Protein AF-A0AAN6JPH5-F1 (afdb_monomer)

pLDDT: mean 79.76, std 16.23, range [41.06, 97.44]

Foldseek 3Di:
DFFDKFKFFWADADPDPQKTKTWGWDWDQDPVVRDTDTDIDIAIEGHNVSLDDGGWIFMWTADPDPDPGYGIYTDGTPGDDPVSVVVVVVVVVVPDVVVVVVVVVVVVVVVVVVVVVVVVVVVVVVVVVVVVVVVVVVVVVVVVVVVVVVVVVVVVVVVPPDDDDDDDD

Organism: NCBI:txid155126

Nearest PDB structures (foldseek):
  8d8j-assembly1_Q  TM=7.460E-01  e=2.731E-09  Saccharomyces cerevisiae
  8d8k-assembly1_Q  TM=7.372E-01  e=3.836E-09  Saccharomyces cerevisiae
  5mrc-assembly1_QQ  TM=7.124E-01  e=8.011E-09  Saccharomyces cerevisiae
  8om4-assembly1_Q  TM=7.415E-01  e=1.494E-08  Saccharomyces cerevisiae
  6ywy-assembly1_QQ  TM=6.198E-01  e=1.910E-07  Neurospora crassa

Radius of gyration: 39.85 Å; Cα contacts (8 Å, |Δi|>4): 188; chains: 1; bounding box: 62×91×103 Å

Structure (mmCIF, N/CA/C/O backbone):
data_AF-A0AAN6JPH5-F1
#
_entry.id   AF-A0AAN6JPH5-F1
#
loop_
_atom_site.group_PDB
_atom_site.id
_atom_site.type_symbol
_atom_site.label_atom_id
_atom_site.label_alt_id
_atom_site.label_comp_id
_atom_site.label_asym_id
_atom_site.label_entity_id
_atom_site.label_seq_id
_atom_site.pdbx_PDB_ins_code
_atom_site.Cartn_x
_atom_site.Cartn_y
_atom_site.Cartn_z
_atom_site.occupancy
_atom_site.B_iso_or_equiv
_atom_site.auth_seq_id
_atom_site.auth_comp_id
_atom_site.auth_asym_id
_atom_site.auth_atom_id
_atom_site.pdbx_PDB_model_num
ATOM 1 N N . MET A 1 1 ? 13.117 15.104 9.589 1.00 83.75 1 MET A N 1
ATOM 2 C CA . MET A 1 1 ? 12.492 15.201 8.249 1.00 83.75 1 MET A CA 1
ATOM 3 C C . MET A 1 1 ? 11.531 14.034 8.075 1.00 83.75 1 MET A C 1
ATOM 5 O O . MET A 1 1 ? 11.866 12.958 8.562 1.00 83.75 1 MET A O 1
ATOM 9 N N . PRO A 1 2 ? 10.357 14.223 7.450 1.00 88.62 2 PRO A N 1
ATOM 10 C CA . PRO A 1 2 ? 9.415 13.132 7.222 1.00 88.62 2 PRO A CA 1
ATOM 11 C C . PRO A 1 2 ? 9.968 12.115 6.205 1.00 88.62 2 PRO A C 1
ATOM 13 O O . PRO A 1 2 ? 10.710 12.500 5.297 1.00 88.62 2 PRO A O 1
ATOM 16 N N . PRO A 1 3 ? 9.633 10.821 6.345 1.00 90.19 3 PRO A N 1
ATOM 17 C CA . PRO A 1 3 ? 10.050 9.783 5.405 1.00 90.19 3 PRO A CA 1
ATOM 18 C C . PRO A 1 3 ? 9.360 9.942 4.042 1.00 90.19 3 PRO A C 1
ATOM 20 O O . PRO A 1 3 ? 8.226 10.408 3.947 1.00 90.19 3 PRO A O 1
ATOM 23 N N . MET A 1 4 ? 10.047 9.517 2.980 1.00 94.31 4 MET A N 1
ATOM 24 C CA . MET A 1 4 ? 9.559 9.612 1.602 1.00 94.31 4 MET A CA 1
ATOM 25 C C . MET A 1 4 ? 8.301 8.759 1.387 1.00 94.31 4 MET A C 1
ATOM 27 O O . MET A 1 4 ? 8.295 7.569 1.714 1.00 94.31 4 MET A O 1
ATOM 31 N N . THR A 1 5 ? 7.271 9.344 0.777 1.00 95.88 5 THR A N 1
ATOM 32 C CA . THR A 1 5 ? 6.042 8.652 0.371 1.00 95.88 5 THR A CA 1
ATOM 33 C C . THR A 1 5 ? 5.940 8.554 -1.151 1.00 95.88 5 THR A C 1
ATOM 35 O O . THR A 1 5 ? 6.430 9.405 -1.892 1.00 95.88 5 THR A O 1
ATOM 38 N N . LEU A 1 6 ? 5.335 7.470 -1.627 1.00 95.62 6 LEU A N 1
ATOM 39 C CA . LEU A 1 6 ? 5.087 7.180 -3.034 1.00 95.62 6 LEU A CA 1
ATOM 40 C C . LEU A 1 6 ? 3.610 6.862 -3.219 1.00 95.62 6 LEU A C 1
ATOM 42 O O . LEU A 1 6 ? 3.043 6.110 -2.433 1.00 95.62 6 LEU A O 1
ATOM 46 N N . GLN A 1 7 ? 3.010 7.389 -4.279 1.00 95.56 7 GLN A N 1
ATOM 47 C CA . GLN A 1 7 ? 1.633 7.087 -4.656 1.00 95.56 7 GLN A CA 1
ATOM 48 C C . GLN A 1 7 ? 1.620 6.330 -5.981 1.00 95.56 7 GLN A C 1
ATOM 50 O O . GLN A 1 7 ? 2.381 6.655 -6.898 1.00 95.56 7 GLN A O 1
ATOM 55 N N . GLY A 1 8 ? 0.778 5.308 -6.089 1.00 95.25 8 GLY A N 1
ATOM 56 C CA . GLY A 1 8 ? 0.703 4.512 -7.305 1.00 95.25 8 GLY A CA 1
ATOM 57 C C . GLY A 1 8 ? -0.387 3.454 -7.285 1.00 95.25 8 GLY A C 1
ATOM 58 O O . GLY A 1 8 ? -1.054 3.233 -6.276 1.00 95.25 8 GLY A O 1
ATOM 59 N N . ALA A 1 9 ? -0.536 2.790 -8.427 1.00 95.00 9 ALA A N 1
ATOM 60 C CA . ALA A 1 9 ? -1.530 1.746 -8.636 1.00 95.00 9 ALA A CA 1
ATOM 61 C C . ALA A 1 9 ? -0.907 0.355 -8.487 1.00 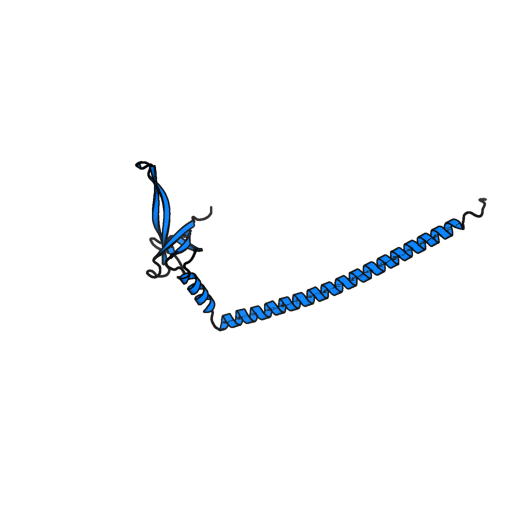95.00 9 ALA A C 1
ATOM 63 O O . ALA A 1 9 ? 0.234 0.104 -8.903 1.00 95.00 9 ALA A O 1
ATOM 64 N N . ILE A 1 10 ? -1.667 -0.580 -7.929 1.00 95.12 10 ILE A N 1
ATOM 65 C CA . ILE A 1 10 ? -1.248 -1.970 -7.783 1.00 95.12 10 ILE A CA 1
ATOM 66 C C . ILE A 1 10 ? -1.451 -2.729 -9.092 1.00 95.12 10 ILE A C 1
ATOM 68 O O . ILE A 1 10 ? -2.568 -2.883 -9.579 1.00 95.12 10 ILE A O 1
ATOM 72 N N . ILE A 1 11 ? -0.360 -3.289 -9.622 1.00 95.00 11 ILE A N 1
ATOM 73 C CA . ILE A 1 11 ? -0.380 -4.098 -10.851 1.00 95.00 11 ILE A CA 1
ATOM 74 C C . ILE A 1 11 ? -0.552 -5.586 -10.536 1.00 95.00 11 ILE A C 1
ATOM 76 O O . ILE A 1 11 ? -1.164 -6.329 -11.299 1.00 95.00 11 ILE A O 1
ATOM 80 N N . ARG A 1 12 ? 0.062 -6.071 -9.451 1.00 93.56 12 ARG A N 1
ATOM 81 C CA . ARG A 1 12 ? 0.166 -7.514 -9.184 1.00 93.56 12 ARG A CA 1
ATOM 82 C C . ARG A 1 12 ? 0.023 -7.781 -7.692 1.00 93.56 12 ARG A C 1
ATOM 84 O O . ARG A 1 12 ? 0.914 -7.426 -6.921 1.00 93.56 12 ARG A O 1
ATOM 91 N N . ALA A 1 13 ? -1.058 -8.461 -7.329 1.00 91.06 13 ALA A N 1
ATOM 92 C CA . ALA A 1 13 ? -1.327 -8.991 -5.996 1.00 91.06 13 ALA A CA 1
ATOM 93 C C . ALA A 1 13 ? -1.431 -10.531 -6.047 1.00 91.06 13 ALA A C 1
ATOM 95 O O . ALA A 1 13 ? -1.649 -11.105 -7.116 1.00 91.06 13 ALA A O 1
ATOM 96 N N . GLY A 1 14 ? -1.222 -11.205 -4.912 1.00 88.31 14 GLY A N 1
ATOM 97 C CA . GLY A 1 14 ? -1.486 -12.646 -4.751 1.00 88.31 14 GLY A CA 1
ATOM 98 C C . GLY A 1 14 ? -0.411 -13.616 -5.256 1.00 88.31 14 GLY A C 1
ATOM 99 O O . GLY A 1 14 ? -0.620 -14.820 -5.223 1.00 88.31 14 GLY A O 1
ATOM 100 N N . LYS A 1 15 ? 0.744 -13.127 -5.725 1.00 90.25 15 LYS A N 1
ATOM 101 C CA . LYS A 1 15 ? 1.829 -13.993 -6.240 1.00 90.25 15 LYS A CA 1
ATOM 102 C C . LYS A 1 15 ? 3.020 -14.129 -5.301 1.00 90.25 15 LYS A C 1
ATOM 104 O O . LYS A 1 15 ? 3.870 -14.983 -5.507 1.00 90.25 15 LYS A O 1
ATOM 109 N N . MET A 1 16 ? 3.095 -13.268 -4.296 1.00 91.75 16 MET A N 1
ATOM 110 C CA . MET A 1 16 ? 4.056 -13.341 -3.204 1.00 91.75 16 MET A CA 1
ATOM 111 C C . MET A 1 16 ? 3.295 -13.101 -1.907 1.00 91.75 16 MET A C 1
ATOM 113 O O . MET A 1 16 ? 2.393 -12.264 -1.871 1.00 91.75 16 MET A O 1
ATOM 117 N N . ASN A 1 17 ? 3.686 -13.793 -0.843 1.00 91.88 17 ASN A N 1
ATOM 118 C CA . ASN A 1 17 ? 3.090 -13.588 0.471 1.00 91.88 17 ASN A CA 1
ATOM 119 C C . ASN A 1 17 ? 3.509 -12.229 1.042 1.00 91.88 17 ASN A C 1
ATOM 121 O O . ASN A 1 17 ? 4.681 -11.847 0.954 1.00 91.88 17 ASN A O 1
ATOM 125 N N . LYS A 1 18 ? 2.550 -11.516 1.645 1.00 92.81 18 LYS A N 1
ATOM 126 C CA . LYS A 1 18 ? 2.749 -10.228 2.326 1.00 92.81 18 LYS A CA 1
ATOM 127 C C . LYS A 1 18 ? 3.383 -9.159 1.441 1.00 92.81 18 LYS A C 1
ATOM 129 O O . LYS A 1 18 ? 4.219 -8.362 1.885 1.00 92.81 18 LYS A O 1
ATOM 134 N N . THR A 1 19 ? 3.153 -9.235 0.130 1.00 95.44 19 THR A N 1
ATOM 135 C CA . THR A 1 19 ? 3.846 -8.388 -0.843 1.00 95.44 19 THR A CA 1
ATOM 136 C C . THR A 1 19 ? 3.037 -8.149 -2.091 1.00 95.44 19 THR A C 1
ATOM 138 O O . THR A 1 19 ? 2.521 -9.073 -2.717 1.00 95.44 19 THR A O 1
ATOM 141 N N . VAL A 1 20 ? 3.054 -6.893 -2.514 1.00 95.31 20 VAL A N 1
ATOM 142 C CA . VAL A 1 20 ? 2.324 -6.418 -3.679 1.00 95.31 20 VAL A CA 1
ATOM 143 C C . VAL A 1 20 ? 3.259 -5.613 -4.579 1.00 95.31 20 VAL A C 1
ATOM 145 O O . VAL A 1 20 ? 4.200 -4.975 -4.107 1.00 95.31 20 VAL A O 1
ATOM 148 N N . THR A 1 21 ? 3.049 -5.682 -5.896 1.00 96.38 21 THR A N 1
ATOM 149 C CA . THR A 1 21 ? 3.795 -4.856 -6.859 1.00 96.38 21 THR A CA 1
ATOM 150 C C . THR A 1 21 ? 2.979 -3.625 -7.232 1.00 96.38 21 THR A C 1
ATOM 152 O O . THR A 1 21 ? 1.923 -3.757 -7.854 1.00 96.38 21 THR A O 1
ATOM 155 N N . MET A 1 22 ? 3.501 -2.446 -6.906 1.00 95.94 22 MET A N 1
ATOM 156 C CA . MET A 1 22 ? 2.941 -1.147 -7.283 1.00 95.94 22 MET A CA 1
ATOM 157 C C . MET A 1 22 ? 3.733 -0.543 -8.440 1.00 95.94 22 MET A C 1
ATOM 159 O O . MET A 1 22 ? 4.956 -0.668 -8.469 1.00 95.94 22 MET A O 1
ATOM 163 N N . ALA A 1 23 ? 3.062 0.137 -9.368 1.00 97.06 23 ALA A N 1
ATOM 164 C CA . ALA A 1 23 ? 3.715 1.061 -10.288 1.00 97.06 23 ALA A CA 1
ATOM 165 C C . ALA A 1 23 ? 3.488 2.505 -9.870 1.00 97.06 23 ALA A C 1
ATOM 167 O O . ALA A 1 23 ? 2.358 2.940 -9.665 1.00 97.06 23 ALA A O 1
ATOM 168 N N . VAL A 1 24 ? 4.586 3.249 -9.836 1.00 96.88 24 VAL A N 1
ATOM 169 C CA . VAL A 1 24 ? 4.586 4.697 -9.652 1.00 96.88 24 VAL A CA 1
ATOM 170 C C . VAL A 1 24 ? 4.843 5.337 -11.003 1.00 96.88 24 VAL A C 1
ATOM 172 O O . VAL A 1 24 ? 5.829 5.013 -11.670 1.00 96.88 24 VAL A O 1
ATOM 175 N N . ALA A 1 25 ? 3.946 6.230 -11.405 1.00 95.75 25 ALA A N 1
ATOM 176 C CA . ALA A 1 25 ? 4.118 7.070 -12.577 1.00 95.75 25 ALA A CA 1
ATOM 177 C C . ALA A 1 25 ? 4.971 8.290 -12.208 1.00 95.75 25 ALA A C 1
ATOM 179 O O . ALA A 1 25 ? 4.682 8.993 -11.244 1.00 95.75 25 ALA A O 1
ATOM 180 N N . LYS A 1 26 ? 6.024 8.552 -12.981 1.00 95.50 26 LYS A N 1
ATOM 181 C CA . LYS A 1 26 ? 6.847 9.756 -12.866 1.00 95.50 26 LYS A CA 1
ATOM 182 C C . LYS A 1 26 ? 6.946 10.424 -14.227 1.00 95.50 26 LYS A C 1
ATOM 184 O O . LYS A 1 26 ? 7.369 9.796 -15.197 1.00 95.50 26 LYS A O 1
ATOM 189 N N . ASN A 1 27 ? 6.616 11.706 -14.286 1.00 96.00 27 ASN A N 1
ATOM 190 C CA . ASN A 1 27 ? 6.816 12.501 -15.489 1.00 96.00 27 ASN A CA 1
ATOM 191 C C . ASN A 1 27 ? 8.296 12.871 -15.602 1.00 96.00 27 ASN A C 1
ATOM 193 O O . ASN A 1 27 ? 8.888 13.419 -14.672 1.00 96.00 27 ASN A O 1
ATOM 197 N N . VAL A 1 28 ? 8.907 12.512 -16.727 1.00 96.62 28 VAL A N 1
ATOM 198 C CA . VAL A 1 28 ? 10.311 12.786 -17.025 1.00 96.62 28 VAL A CA 1
ATOM 199 C C . VAL A 1 28 ? 10.380 13.567 -18.326 1.00 96.62 28 VAL A C 1
ATOM 201 O O . VAL A 1 28 ? 9.848 13.139 -19.349 1.00 96.62 28 VAL A O 1
ATOM 204 N N . TYR A 1 29 ? 11.056 14.709 -18.279 1.00 96.88 29 TYR A N 1
ATOM 205 C CA . TYR A 1 29 ? 11.324 15.520 -19.456 1.00 96.88 29 TYR A CA 1
ATOM 206 C C . TYR A 1 29 ? 12.486 14.924 -20.254 1.00 96.88 29 TYR A C 1
ATOM 208 O O . TYR A 1 29 ? 13.551 14.645 -19.698 1.00 96.88 29 TYR A O 1
ATOM 216 N N . LEU A 1 30 ? 12.283 14.705 -21.554 1.00 97.44 30 LEU A N 1
ATOM 217 C CA . LEU A 1 30 ? 13.345 14.282 -22.464 1.00 97.44 30 LEU A CA 1
ATOM 218 C C . LEU A 1 30 ? 13.937 15.518 -23.155 1.00 97.44 30 LEU A C 1
ATOM 220 O O . LEU A 1 30 ? 13.268 16.086 -24.020 1.00 97.44 30 LEU A O 1
ATOM 224 N N . PRO A 1 31 ? 15.190 15.915 -22.852 1.00 95.69 31 PRO A N 1
ATOM 225 C CA . PRO A 1 31 ? 15.746 17.181 -23.333 1.00 95.69 31 PRO A CA 1
ATOM 226 C C . PRO A 1 31 ? 15.900 17.224 -24.855 1.00 95.69 31 PRO A C 1
ATOM 228 O O . PRO A 1 31 ? 15.624 18.248 -25.468 1.00 95.69 31 PRO A O 1
ATOM 231 N N . LYS A 1 32 ? 16.264 16.096 -25.480 1.00 96.75 32 LYS A N 1
ATOM 232 C CA . LYS A 1 32 ? 16.455 16.002 -26.936 1.00 96.75 32 LYS A CA 1
ATOM 233 C C . LYS A 1 32 ? 15.151 16.144 -27.728 1.00 96.75 32 LYS A C 1
ATOM 235 O O . LYS A 1 32 ? 15.162 16.672 -28.829 1.00 96.75 32 LYS A O 1
ATOM 240 N N . LEU A 1 33 ? 14.049 15.625 -27.188 1.00 95.94 33 LEU A N 1
ATOM 241 C CA . LEU A 1 33 ? 12.752 15.585 -27.873 1.00 95.94 33 LEU A CA 1
ATOM 242 C C . LEU A 1 33 ? 11.813 16.708 -27.425 1.00 95.94 33 LEU A C 1
ATOM 244 O O . LEU A 1 33 ? 10.743 16.841 -28.005 1.00 95.94 33 LEU A O 1
ATOM 248 N N . GLN A 1 34 ? 12.181 17.456 -26.378 1.00 95.25 34 GLN A N 1
ATOM 249 C CA . GLN A 1 34 ? 11.361 18.494 -25.744 1.00 95.25 34 GLN A CA 1
ATOM 250 C C . GLN A 1 34 ? 9.934 18.023 -25.406 1.00 95.25 34 GLN A C 1
ATOM 252 O O . GLN A 1 34 ? 8.971 18.781 -25.449 1.00 95.25 34 GLN A O 1
ATOM 257 N N . LYS A 1 35 ? 9.793 16.736 -25.066 1.00 97.31 35 LYS A N 1
ATOM 258 C CA . LYS A 1 35 ? 8.520 16.095 -24.717 1.00 97.31 35 LYS A CA 1
ATOM 259 C C . LYS A 1 35 ? 8.594 15.522 -23.309 1.00 97.31 35 LYS A C 1
ATOM 261 O O . LYS A 1 35 ? 9.586 14.890 -22.932 1.00 97.31 35 LYS A O 1
ATOM 266 N N . THR A 1 36 ? 7.523 15.711 -22.547 1.00 97.12 36 THR A N 1
ATOM 267 C CA . THR A 1 36 ? 7.341 15.079 -21.238 1.00 97.12 36 THR A CA 1
ATOM 268 C C . THR A 1 36 ? 6.725 13.703 -21.437 1.00 97.12 36 THR A C 1
ATOM 270 O O . THR A 1 36 ? 5.655 13.582 -22.025 1.00 97.12 36 THR A O 1
ATOM 273 N N . VAL A 1 37 ? 7.401 12.664 -20.950 1.00 96.88 37 VAL A N 1
ATOM 274 C CA . VAL A 1 37 ? 6.915 11.280 -21.008 1.00 96.88 37 VAL A CA 1
ATOM 275 C C . VAL A 1 37 ? 6.693 10.738 -19.603 1.00 96.88 37 VAL A C 1
ATOM 277 O O . VAL A 1 37 ? 7.471 11.011 -18.685 1.00 96.88 37 VAL A O 1
ATOM 280 N N . THR A 1 38 ? 5.652 9.934 -19.428 1.00 96.75 38 THR A N 1
ATOM 281 C CA . THR A 1 38 ? 5.390 9.248 -18.162 1.00 96.75 38 THR A CA 1
ATOM 282 C C . THR A 1 38 ? 6.168 7.936 -18.126 1.00 96.75 38 THR A C 1
ATOM 284 O O . THR A 1 38 ? 5.969 7.051 -18.955 1.00 96.75 38 THR A O 1
ATOM 287 N N . LYS A 1 39 ? 7.087 7.805 -17.167 1.00 96.12 39 LYS A N 1
ATOM 288 C CA . LYS A 1 39 ? 7.821 6.565 -16.894 1.00 96.12 39 LYS A CA 1
ATOM 289 C C . LYS A 1 39 ? 7.201 5.859 -15.699 1.00 96.12 39 LYS A C 1
ATOM 291 O O . LYS A 1 39 ? 6.892 6.495 -14.695 1.00 96.12 39 LYS A O 1
ATOM 296 N N . HIS A 1 40 ? 7.076 4.540 -15.790 1.00 96.44 40 HIS A N 1
ATOM 297 C CA . HIS A 1 40 ? 6.553 3.717 -14.706 1.00 96.44 40 HIS A CA 1
ATOM 298 C C . HIS A 1 40 ? 7.675 2.911 -14.055 1.00 96.44 40 HIS A C 1
ATOM 300 O O . HIS A 1 40 ? 8.329 2.106 -14.720 1.00 96.44 40 HIS A O 1
ATOM 306 N N . THR A 1 41 ? 7.861 3.082 -12.747 1.00 96.12 41 THR A N 1
ATOM 307 C CA . THR A 1 41 ? 8.798 2.276 -11.951 1.00 96.12 41 THR A CA 1
ATOM 308 C C . THR A 1 41 ? 8.017 1.356 -11.028 1.00 96.12 41 THR A C 1
ATOM 310 O O . THR A 1 41 ? 7.075 1.786 -10.360 1.00 96.12 41 THR A O 1
ATOM 313 N N . LYS A 1 42 ? 8.402 0.077 -10.996 1.00 96.50 42 LYS A N 1
ATOM 314 C CA . LYS A 1 42 ? 7.749 -0.940 -10.168 1.00 96.50 42 LYS A CA 1
ATOM 315 C C . LYS A 1 42 ? 8.438 -1.039 -8.811 1.00 96.50 42 LYS A C 1
ATOM 317 O O . LYS A 1 42 ? 9.653 -1.208 -8.753 1.00 96.50 42 LYS A O 1
ATOM 322 N N . TYR A 1 43 ? 7.651 -1.011 -7.746 1.00 96.44 43 TYR A N 1
ATOM 323 C CA . TYR A 1 43 ? 8.107 -1.162 -6.370 1.00 96.44 43 TYR A CA 1
ATOM 324 C C . TYR A 1 43 ? 7.425 -2.353 -5.711 1.00 96.44 43 TYR A C 1
ATOM 326 O O . TYR A 1 43 ? 6.257 -2.648 -5.974 1.00 96.44 43 TYR A O 1
ATOM 334 N N . LEU A 1 44 ? 8.171 -3.044 -4.852 1.00 96.25 44 LEU A N 1
ATOM 335 C CA . LEU A 1 44 ? 7.628 -4.090 -3.999 1.00 96.25 44 LEU A CA 1
ATOM 336 C C . LEU A 1 44 ? 7.243 -3.475 -2.656 1.00 96.25 44 LEU A C 1
ATOM 338 O O . LEU A 1 44 ? 8.112 -2.982 -1.934 1.00 96.25 44 LEU A O 1
ATOM 342 N N . ILE A 1 45 ? 5.953 -3.526 -2.348 1.00 96.25 45 ILE A N 1
ATOM 343 C CA . ILE A 1 45 ? 5.377 -3.025 -1.103 1.00 96.25 45 ILE A CA 1
ATOM 344 C C . ILE A 1 45 ? 5.161 -4.194 -0.158 1.00 96.25 45 ILE A C 1
ATOM 346 O O . ILE A 1 45 ? 4.680 -5.250 -0.578 1.00 96.25 45 ILE A O 1
ATOM 350 N N . HIS A 1 46 ? 5.493 -3.995 1.111 1.00 95.31 46 HIS A N 1
ATOM 351 C CA . HIS A 1 46 ? 5.099 -4.883 2.186 1.00 95.31 46 HIS A CA 1
ATOM 352 C C . HIS A 1 46 ? 3.692 -4.549 2.693 1.00 95.31 46 HIS A C 1
ATOM 354 O O . HIS A 1 46 ? 3.414 -3.413 3.077 1.00 95.31 46 HIS A O 1
ATOM 360 N N . ASP A 1 47 ? 2.827 -5.558 2.690 1.00 93.12 47 ASP A N 1
ATO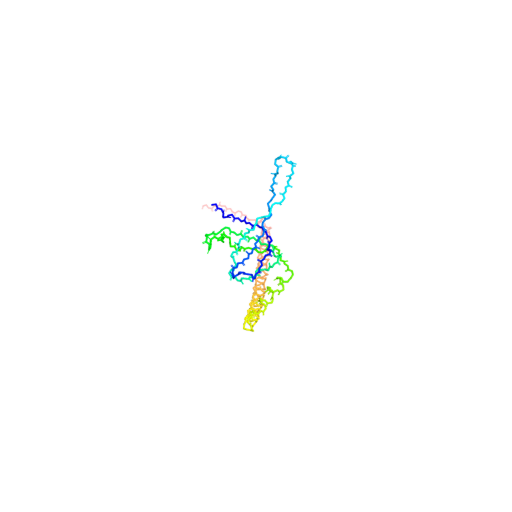M 361 C CA . ASP A 1 47 ? 1.483 -5.521 3.264 1.00 93.12 47 ASP A CA 1
ATOM 362 C C . ASP A 1 47 ? 1.343 -6.744 4.170 1.00 93.12 47 ASP A C 1
ATOM 364 O O . ASP A 1 47 ? 1.377 -7.877 3.695 1.00 93.12 47 ASP A O 1
ATOM 368 N N . GLU A 1 48 ? 1.228 -6.538 5.477 1.00 89.88 48 GLU A N 1
ATOM 369 C CA . GLU A 1 48 ? 1.147 -7.634 6.446 1.00 89.88 48 GLU A CA 1
ATOM 370 C C . GLU A 1 48 ? -0.162 -8.416 6.350 1.00 89.88 48 GLU A C 1
ATOM 372 O O . GLU A 1 48 ? -0.179 -9.627 6.587 1.00 89.88 48 GLU A O 1
ATOM 377 N N . LYS A 1 49 ? -1.251 -7.728 5.995 1.00 89.88 49 LYS A N 1
ATOM 378 C CA . LYS A 1 49 ? -2.615 -8.256 6.062 1.00 89.88 49 LYS A CA 1
ATOM 379 C C . LYS A 1 49 ? -3.123 -8.752 4.706 1.00 89.88 49 LYS A C 1
ATOM 381 O O . LYS A 1 49 ? -4.233 -9.273 4.646 1.00 89.88 49 LYS A O 1
ATOM 386 N N . ASN A 1 50 ? -2.329 -8.623 3.636 1.00 89.38 50 ASN A N 1
ATOM 387 C CA . ASN A 1 50 ? -2.694 -8.993 2.259 1.00 89.38 50 ASN A CA 1
ATOM 388 C C . ASN A 1 50 ? -4.075 -8.447 1.846 1.00 89.38 50 ASN A C 1
ATOM 390 O O . ASN A 1 50 ? -4.878 -9.148 1.227 1.00 89.38 50 ASN A O 1
ATOM 394 N N . GLN A 1 51 ? -4.376 -7.212 2.240 1.00 86.38 51 GLN A N 1
ATOM 395 C CA . GLN A 1 51 ? -5.683 -6.589 2.007 1.00 86.38 51 GLN A CA 1
ATOM 396 C C . GLN A 1 51 ? -5.786 -5.957 0.621 1.00 86.38 51 GLN A C 1
ATOM 398 O O . GLN A 1 51 ? -6.887 -5.722 0.126 1.00 86.38 51 GLN A O 1
ATOM 403 N N . LEU A 1 52 ? -4.639 -5.686 0.008 1.00 89.75 52 LEU A N 1
ATOM 404 C CA . LEU A 1 52 ? -4.517 -4.967 -1.247 1.00 89.75 52 LEU A CA 1
ATOM 405 C C . LEU A 1 52 ? -4.824 -5.851 -2.459 1.00 89.75 52 LEU A C 1
ATOM 407 O O . LEU A 1 52 ? -4.277 -6.950 -2.607 1.00 89.75 52 LEU A O 1
ATOM 411 N N . LEU A 1 53 ? -5.669 -5.347 -3.361 1.00 90.44 53 LEU A N 1
ATOM 412 C CA . LEU A 1 53 ? -6.032 -6.017 -4.607 1.00 90.44 53 LEU A CA 1
ATOM 413 C C . LEU A 1 53 ? -5.418 -5.330 -5.829 1.00 90.44 53 LEU A C 1
ATOM 415 O O . LEU A 1 53 ? -4.840 -4.248 -5.763 1.00 90.44 53 LEU A O 1
ATOM 419 N N . VAL A 1 54 ? -5.522 -5.998 -6.978 1.00 92.69 54 VAL A N 1
ATOM 420 C CA . VAL A 1 54 ? -5.113 -5.423 -8.264 1.00 92.69 54 VAL A CA 1
ATOM 421 C C . VAL A 1 54 ? -6.039 -4.262 -8.623 1.00 92.69 54 VAL A C 1
ATOM 423 O O . VAL A 1 54 ? -7.253 -4.403 -8.534 1.00 92.69 54 VAL A O 1
ATOM 426 N N . GLY A 1 55 ? -5.458 -3.137 -9.046 1.00 90.44 55 GLY A N 1
ATOM 427 C CA . GLY A 1 55 ? -6.193 -1.925 -9.423 1.00 90.44 55 GLY A CA 1
ATOM 428 C C . GLY A 1 55 ? -6.430 -0.930 -8.285 1.00 90.44 55 GLY A C 1
ATOM 429 O O . GLY A 1 55 ? -6.929 0.160 -8.540 1.00 90.44 55 GLY A O 1
ATOM 430 N N . ASP A 1 56 ? -6.048 -1.263 -7.053 1.00 91.56 56 ASP A N 1
ATOM 431 C CA . ASP A 1 56 ? -6.114 -0.331 -5.930 1.00 91.56 56 ASP A CA 1
ATOM 432 C C . ASP A 1 56 ? -4.997 0.735 -6.034 1.00 91.56 56 ASP A C 1
ATOM 434 O O . ASP A 1 56 ? -3.843 0.429 -6.355 1.00 91.56 56 ASP A O 1
ATOM 438 N N . ASN A 1 57 ? -5.343 1.991 -5.748 1.00 93.38 57 ASN A N 1
ATOM 439 C CA . ASN A 1 57 ? -4.444 3.139 -5.632 1.00 93.38 57 ASN A CA 1
ATOM 440 C C . ASN A 1 57 ? -4.038 3.333 -4.172 1.00 93.38 57 ASN A C 1
ATOM 442 O O . ASN A 1 57 ? -4.881 3.570 -3.304 1.00 93.38 57 ASN A O 1
ATOM 446 N N . VAL A 1 58 ? -2.738 3.274 -3.903 1.00 94.75 58 VAL A N 1
ATOM 447 C CA . VAL A 1 58 ? -2.186 3.263 -2.546 1.00 94.75 58 VAL A CA 1
ATOM 448 C C . VAL A 1 58 ? -1.085 4.299 -2.368 1.00 94.75 58 VAL A C 1
ATOM 450 O O . VAL A 1 58 ? -0.384 4.661 -3.315 1.00 94.75 58 VAL A O 1
ATOM 453 N N . VAL A 1 59 ? -0.909 4.731 -1.122 1.00 95.62 59 VAL A N 1
ATOM 454 C CA . VAL A 1 59 ? 0.273 5.439 -0.639 1.00 95.62 59 VAL A CA 1
ATOM 455 C C . VAL A 1 59 ? 1.165 4.441 0.090 1.00 95.62 59 VAL A C 1
ATOM 457 O O . VAL A 1 59 ? 0.728 3.743 1.008 1.00 95.62 59 VAL A O 1
ATOM 460 N N . ALA A 1 60 ? 2.429 4.382 -0.311 1.00 95.81 60 ALA A N 1
ATOM 461 C CA . ALA A 1 60 ? 3.464 3.609 0.356 1.00 95.81 60 ALA A CA 1
ATOM 462 C C . ALA A 1 60 ? 4.527 4.539 0.941 1.00 95.81 60 ALA A C 1
ATOM 464 O O . ALA A 1 60 ? 4.856 5.571 0.359 1.00 95.81 60 ALA A O 1
ATOM 465 N N . GLN A 1 61 ? 5.096 4.156 2.075 1.00 96.31 61 GL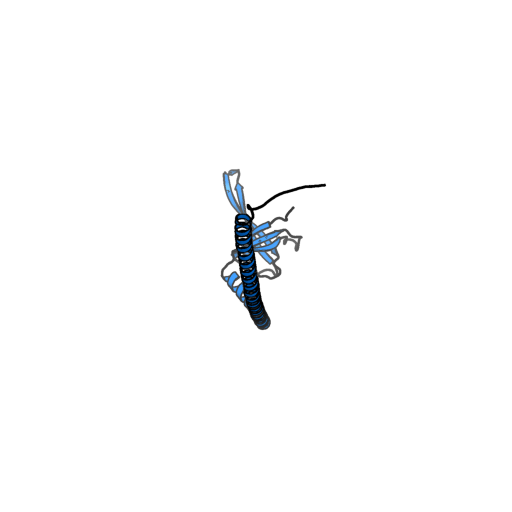N A N 1
ATOM 466 C CA . GLN A 1 61 ? 6.127 4.914 2.776 1.00 96.31 61 GLN A CA 1
ATOM 467 C C . GLN A 1 61 ? 7.448 4.148 2.749 1.00 96.31 61 GLN A C 1
ATOM 469 O O . GLN A 1 61 ? 7.456 2.920 2.835 1.00 96.31 61 GLN A O 1
ATOM 474 N N . ALA A 1 62 ? 8.566 4.860 2.619 1.00 96.38 62 ALA A N 1
ATOM 475 C CA . ALA A 1 62 ? 9.893 4.269 2.735 1.00 96.38 62 ALA A CA 1
ATOM 476 C C . ALA A 1 62 ? 10.108 3.680 4.139 1.00 96.38 62 ALA A C 1
ATOM 478 O O . ALA A 1 62 ? 9.828 4.332 5.144 1.00 96.38 62 ALA A O 1
ATOM 479 N N . CYS A 1 63 ? 10.634 2.461 4.202 1.00 94.31 63 CYS A N 1
ATOM 480 C CA . CYS A 1 63 ? 10.890 1.728 5.438 1.00 94.31 63 CYS A CA 1
ATOM 481 C C . CYS A 1 63 ? 12.313 1.133 5.438 1.00 94.31 63 CYS A C 1
ATOM 483 O O . CYS A 1 63 ? 12.971 1.100 4.388 1.00 94.31 63 CYS A O 1
ATOM 485 N N . PRO A 1 64 ? 12.805 0.627 6.585 1.00 93.56 64 PRO A N 1
ATOM 486 C CA . PRO A 1 64 ? 14.004 -0.205 6.617 1.00 93.56 64 PRO A CA 1
ATOM 487 C C . PRO A 1 64 ? 13.893 -1.379 5.628 1.00 93.56 64 PRO A C 1
ATOM 489 O O . PRO A 1 64 ? 12.784 -1.811 5.298 1.00 93.56 64 PRO A O 1
ATOM 492 N N . PRO A 1 65 ? 15.016 -1.908 5.118 1.00 95.69 65 PRO A N 1
ATOM 493 C CA . PRO A 1 65 ? 14.980 -3.021 4.179 1.00 95.69 65 PRO A CA 1
ATOM 494 C C . PRO A 1 65 ? 14.363 -4.261 4.842 1.00 95.69 65 PRO A C 1
ATOM 496 O O . PRO A 1 65 ? 14.956 -4.854 5.735 1.00 95.69 65 PRO A O 1
ATOM 499 N N . LEU A 1 66 ? 13.184 -4.672 4.374 1.00 93.56 66 LEU A N 1
ATOM 500 C CA . LEU A 1 66 ? 12.509 -5.898 4.827 1.00 93.56 66 LEU A CA 1
ATOM 501 C C . LEU A 1 66 ? 12.978 -7.130 4.042 1.00 93.56 66 LEU A C 1
ATOM 503 O O . LEU A 1 66 ? 12.818 -8.270 4.460 1.00 93.56 66 LEU A O 1
ATOM 507 N N . SER A 1 67 ? 13.509 -6.902 2.842 1.00 92.19 67 SER A N 1
ATOM 508 C CA . SER A 1 67 ? 14.061 -7.915 1.945 1.00 92.19 67 SER A CA 1
ATOM 509 C C . SER A 1 67 ? 15.012 -7.231 0.958 1.00 92.19 67 SER A C 1
ATOM 511 O O . SER A 1 67 ? 15.063 -6.002 0.902 1.00 92.19 67 SER A O 1
ATOM 513 N N . ALA A 1 68 ? 15.694 -8.000 0.106 1.00 93.56 68 ALA A N 1
ATOM 514 C CA . ALA A 1 68 ? 16.652 -7.487 -0.879 1.00 93.56 68 ALA A CA 1
ATOM 515 C C . ALA A 1 68 ? 16.096 -6.349 -1.762 1.00 93.56 68 ALA A C 1
ATOM 517 O O . ALA A 1 68 ? 16.832 -5.454 -2.161 1.00 93.56 68 ALA A O 1
ATOM 518 N N . ARG A 1 69 ? 14.790 -6.368 -2.068 1.00 93.81 69 ARG A N 1
ATOM 519 C CA . ARG A 1 69 ? 14.128 -5.369 -2.934 1.00 93.81 69 ARG A CA 1
ATOM 520 C C . ARG A 1 69 ? 12.939 -4.647 -2.287 1.00 93.81 69 ARG A C 1
ATOM 522 O O . ARG A 1 69 ? 12.380 -3.744 -2.903 1.00 93.81 69 ARG A O 1
ATOM 529 N N . LYS A 1 70 ? 12.521 -5.041 -1.078 1.00 94.25 70 LYS A N 1
ATOM 530 C CA . LYS A 1 70 ? 11.333 -4.490 -0.397 1.00 94.25 70 LYS A CA 1
ATOM 531 C C . LYS A 1 70 ? 11.777 -3.432 0.603 1.00 94.25 70 LYS A C 1
ATOM 533 O O . LYS A 1 70 ? 12.373 -3.764 1.625 1.00 94.25 70 LYS A O 1
ATOM 538 N N . ARG A 1 71 ? 11.513 -2.171 0.268 1.00 96.25 71 ARG A N 1
ATOM 539 C CA . ARG A 1 71 ? 11.898 -0.981 1.050 1.00 96.25 71 ARG A CA 1
ATOM 540 C C . ARG A 1 71 ? 10.732 -0.016 1.272 1.00 96.25 71 ARG A C 1
ATOM 542 O O . ARG A 1 71 ? 10.949 1.138 1.625 1.00 96.25 71 ARG A O 1
ATOM 549 N N . PHE A 1 72 ? 9.513 -0.474 1.002 1.00 96.56 72 PHE A N 1
ATOM 550 C CA . PHE A 1 72 ? 8.305 0.322 1.138 1.00 96.56 72 PHE A CA 1
ATOM 551 C C . PHE A 1 72 ? 7.229 -0.476 1.867 1.00 96.56 72 PHE A C 1
ATOM 553 O O . PHE A 1 72 ? 7.015 -1.647 1.543 1.00 96.56 72 PHE A O 1
ATOM 560 N N . THR A 1 73 ? 6.535 0.172 2.796 1.00 95.56 73 THR A N 1
ATOM 561 C CA . THR A 1 73 ? 5.400 -0.385 3.541 1.00 95.56 73 THR A CA 1
ATOM 562 C C . THR A 1 73 ? 4.119 0.330 3.133 1.00 95.56 73 THR A C 1
ATOM 564 O O . THR A 1 73 ? 4.141 1.517 2.795 1.00 95.56 73 THR A O 1
ATOM 567 N N . PHE A 1 74 ? 3.006 -0.400 3.121 1.00 95.31 74 PHE A N 1
ATOM 568 C CA . PHE A 1 74 ? 1.681 0.165 2.891 1.00 95.31 74 PHE A CA 1
ATOM 569 C C . PHE A 1 74 ? 1.300 1.155 4.006 1.00 95.31 74 PHE A C 1
ATOM 571 O O . PHE A 1 74 ? 1.426 0.825 5.183 1.00 95.31 74 PHE A O 1
ATOM 578 N N . LEU A 1 75 ? 0.845 2.356 3.630 1.00 94.12 75 LEU A N 1
ATOM 579 C CA . LEU A 1 75 ? 0.417 3.400 4.566 1.00 94.12 75 LEU A CA 1
ATOM 580 C C . LEU A 1 75 ? -1.098 3.619 4.487 1.00 94.12 75 LEU A C 1
ATOM 582 O O . LEU A 1 75 ? -1.798 3.509 5.488 1.00 94.12 75 LEU A O 1
ATOM 586 N N . GLU A 1 76 ? -1.596 3.926 3.290 1.00 92.56 76 GLU A N 1
ATOM 587 C CA . GLU A 1 76 ? -2.976 4.363 3.085 1.00 92.56 76 GLU A CA 1
ATOM 588 C C . GLU A 1 76 ? -3.505 3.908 1.722 1.00 92.56 76 GLU A C 1
ATOM 590 O O . GLU A 1 76 ? -2.764 3.818 0.741 1.00 92.56 76 GLU A O 1
ATOM 595 N N . LEU A 1 77 ? -4.807 3.634 1.651 1.00 91.31 77 LEU A N 1
ATOM 596 C CA . LEU A 1 77 ? -5.526 3.369 0.410 1.00 91.31 77 LEU A CA 1
ATOM 597 C C . LEU A 1 77 ? -6.251 4.649 -0.039 1.00 91.31 77 LEU A C 1
ATOM 599 O O . LEU A 1 77 ? -7.155 5.105 0.649 1.00 91.31 77 LEU A O 1
ATOM 603 N N . VAL A 1 78 ? -5.889 5.186 -1.206 1.00 90.38 78 VAL A N 1
ATOM 604 C CA . VAL A 1 78 ? -6.445 6.439 -1.760 1.00 90.38 78 VAL A CA 1
ATOM 605 C C . VAL A 1 78 ? -7.685 6.183 -2.611 1.00 90.38 78 VAL A C 1
ATOM 607 O O . VAL A 1 78 ? -8.635 6.956 -2.606 1.00 90.38 78 VAL A O 1
ATOM 610 N N . GLY A 1 79 ? -7.683 5.088 -3.366 1.00 85.25 79 GLY A N 1
ATOM 611 C CA . GLY A 1 79 ? -8.789 4.706 -4.234 1.00 85.25 79 GLY A CA 1
ATOM 612 C C . GLY A 1 79 ? -8.771 3.204 -4.424 1.00 85.25 79 GLY A C 1
ATOM 613 O O . GLY A 1 79 ? -7.705 2.610 -4.527 1.00 85.25 79 GLY A O 1
ATOM 614 N N . GLY A 1 80 ? -9.933 2.570 -4.411 1.00 76.69 80 GLY A N 1
ATOM 615 C CA . GLY A 1 80 ? -10.028 1.122 -4.528 1.00 76.69 80 GLY A CA 1
ATOM 616 C C . GLY A 1 80 ? -10.938 0.717 -5.665 1.00 76.69 80 GLY A C 1
ATOM 617 O O . GLY A 1 80 ? -11.840 1.457 -6.051 1.00 76.69 80 GLY A O 1
ATOM 618 N N . THR A 1 81 ? -10.731 -0.498 -6.147 1.00 74.69 81 THR A N 1
ATOM 619 C CA . THR A 1 81 ? -11.735 -1.170 -6.971 1.00 74.69 81 THR A CA 1
ATOM 620 C C . THR A 1 81 ? -12.949 -1.538 -6.111 1.00 74.69 81 THR A C 1
ATOM 622 O O . THR A 1 81 ? -12.818 -1.830 -4.916 1.00 74.69 81 THR A O 1
ATOM 625 N N . GLU A 1 82 ? -14.144 -1.562 -6.704 1.00 67.44 82 GLU A N 1
ATOM 626 C CA . GLU A 1 82 ? -15.386 -1.948 -6.010 1.00 67.44 82 GLU A CA 1
ATOM 627 C C . GLU A 1 82 ? -15.284 -3.354 -5.395 1.00 67.44 82 GLU A C 1
ATOM 629 O O . GLU A 1 82 ? -15.734 -3.597 -4.274 1.00 67.44 82 GLU A O 1
ATOM 634 N N . ALA A 1 83 ? -14.574 -4.260 -6.074 1.00 65.25 83 ALA A N 1
ATOM 635 C CA . ALA A 1 83 ? -14.261 -5.597 -5.576 1.00 65.25 83 ALA A CA 1
ATOM 636 C C . ALA A 1 83 ? -13.434 -5.568 -4.274 1.00 65.25 83 ALA A C 1
ATOM 638 O O . ALA A 1 83 ? -13.665 -6.371 -3.366 1.00 65.25 83 ALA A O 1
ATOM 639 N N . GLY A 1 84 ? -12.497 -4.622 -4.149 1.00 64.62 84 GLY A N 1
ATOM 640 C CA . GLY A 1 84 ? -11.711 -4.405 -2.933 1.00 64.62 84 GLY A CA 1
ATOM 641 C C . GLY A 1 84 ? -12.523 -3.819 -1.786 1.00 64.62 84 GLY A C 1
ATOM 642 O O . GLY A 1 84 ? -12.329 -4.219 -0.635 1.00 64.62 84 GLY A O 1
ATOM 643 N N . ALA A 1 85 ? -13.462 -2.920 -2.086 1.00 66.31 85 ALA A N 1
ATOM 644 C CA . ALA A 1 85 ? -14.379 -2.361 -1.096 1.00 66.31 85 ALA A CA 1
ATOM 645 C C . ALA A 1 85 ? -15.337 -3.432 -0.548 1.00 66.31 85 ALA A C 1
ATOM 647 O O . ALA A 1 85 ? -15.444 -3.598 0.668 1.00 66.31 85 ALA A O 1
ATOM 648 N N . ALA A 1 86 ? -15.946 -4.233 -1.429 1.00 64.62 86 ALA A N 1
ATOM 649 C CA . ALA A 1 86 ? -16.839 -5.325 -1.048 1.00 64.62 86 ALA A CA 1
ATOM 650 C C . ALA A 1 86 ? -16.128 -6.392 -0.200 1.00 64.62 86 ALA A C 1
ATOM 652 O O . ALA A 1 86 ? -16.695 -6.896 0.767 1.00 64.62 86 ALA A O 1
ATOM 653 N N . ARG A 1 87 ? -14.862 -6.712 -0.504 1.00 64.50 87 ARG A N 1
ATOM 654 C CA . ARG A 1 87 ? -14.070 -7.672 0.281 1.00 64.50 87 ARG A CA 1
ATOM 655 C C . ARG A 1 87 ? -13.694 -7.132 1.661 1.00 64.50 87 ARG A C 1
ATOM 657 O O . ARG A 1 87 ? -13.760 -7.893 2.622 1.00 64.50 87 ARG A O 1
ATOM 664 N N . ARG A 1 88 ? -13.360 -5.839 1.775 1.00 67.44 88 ARG A N 1
ATOM 665 C CA . ARG A 1 88 ? -13.127 -5.164 3.065 1.00 67.44 88 ARG A CA 1
ATOM 666 C C . ARG A 1 88 ? -14.387 -5.153 3.922 1.00 67.44 88 ARG A C 1
ATOM 668 O O . ARG A 1 88 ? -14.319 -5.567 5.075 1.00 67.44 88 ARG A O 1
ATOM 675 N N . LEU A 1 89 ? -15.533 -4.796 3.340 1.00 64.50 89 LEU A N 1
ATOM 676 C CA . LEU A 1 89 ? -16.833 -4.873 4.010 1.00 64.50 89 LEU A CA 1
ATOM 677 C C . LEU A 1 89 ? -17.152 -6.307 4.435 1.00 64.50 89 LEU A C 1
ATOM 679 O O . LEU A 1 89 ? -17.511 -6.531 5.582 1.00 64.50 89 LEU A O 1
ATOM 683 N N . LYS A 1 90 ? -16.924 -7.297 3.567 1.00 60.44 90 LYS A N 1
ATOM 684 C CA . LYS A 1 90 ? -17.133 -8.713 3.886 1.00 60.44 90 LYS A CA 1
ATOM 685 C C . LYS A 1 90 ? -16.204 -9.198 5.002 1.00 60.44 90 LYS A C 1
ATOM 687 O O . LYS A 1 90 ? -16.658 -9.923 5.875 1.00 60.44 90 LYS A O 1
ATOM 692 N N . SER A 1 91 ? -14.936 -8.775 5.020 1.00 55.12 91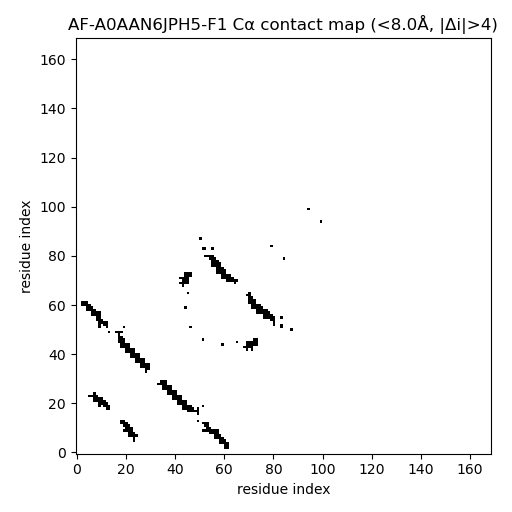 SER A N 1
ATOM 693 C CA . SER A 1 91 ? -14.005 -9.082 6.118 1.00 55.12 91 SER A CA 1
ATOM 694 C C . SER A 1 91 ? -14.381 -8.383 7.427 1.00 55.12 91 SER A C 1
ATOM 696 O O . SER A 1 91 ? -14.299 -9.003 8.476 1.00 55.12 91 SER A O 1
ATOM 698 N N . GLN A 1 92 ? -14.866 -7.138 7.371 1.00 59.97 92 GLN A N 1
ATOM 699 C CA . GLN A 1 92 ? -15.385 -6.415 8.539 1.00 59.97 92 GLN A CA 1
ATOM 700 C C . GLN A 1 92 ? -16.689 -7.040 9.052 1.00 59.97 92 GLN A C 1
ATOM 702 O O . GLN A 1 92 ? -16.940 -7.062 10.248 1.00 59.97 92 GLN A O 1
ATOM 707 N N . GLN A 1 93 ? -17.499 -7.607 8.158 1.00 48.88 93 GLN A N 1
ATOM 708 C CA . GLN A 1 93 ? -18.701 -8.370 8.495 1.00 48.88 93 GLN A CA 1
ATOM 709 C C . GLN A 1 93 ? -18.383 -9.781 9.018 1.00 48.88 93 GLN A C 1
ATOM 711 O O . GLN A 1 93 ? -19.263 -10.397 9.617 1.00 48.88 93 GLN A O 1
ATOM 716 N N . LEU A 1 94 ? -17.172 -10.297 8.773 1.00 47.34 94 LEU A N 1
ATOM 717 C CA . LEU A 1 94 ? -16.663 -11.597 9.237 1.00 47.34 94 LEU A CA 1
ATOM 718 C C . LEU A 1 94 ? -15.880 -11.503 10.556 1.00 47.34 94 LEU A C 1
ATOM 720 O O . LEU A 1 94 ? -15.336 -12.507 11.009 1.00 47.34 94 LEU A O 1
ATOM 724 N N . LEU A 1 95 ? -15.859 -10.332 11.190 1.00 46.97 95 LEU A N 1
ATOM 725 C CA . LEU A 1 95 ? -15.778 -10.259 12.644 1.00 46.97 95 LEU A CA 1
ATOM 726 C C . LEU A 1 95 ? -16.939 -11.113 13.187 1.00 46.97 95 LEU A C 1
ATOM 728 O O . LEU A 1 95 ? -18.079 -10.976 12.725 1.00 46.97 95 LEU A O 1
ATOM 732 N N . GLY A 1 96 ? -16.603 -12.107 14.015 1.00 52.59 96 GLY A N 1
ATOM 733 C CA . GLY A 1 96 ? -17.440 -13.276 14.304 1.00 52.59 96 GLY A CA 1
ATOM 734 C C . GLY A 1 96 ? -18.831 -12.910 14.823 1.00 52.59 96 GLY A C 1
ATOM 735 O O . GLY A 1 96 ? -19.090 -11.769 15.203 1.00 52.59 96 GLY A O 1
ATOM 736 N N . ALA A 1 97 ? -19.744 -13.883 14.892 1.00 55.53 97 ALA A N 1
ATOM 737 C CA . ALA A 1 97 ? -21.046 -13.696 15.549 1.00 55.53 97 ALA A CA 1
ATOM 738 C C . ALA A 1 97 ? -20.914 -12.975 16.915 1.00 55.53 97 ALA A C 1
ATOM 740 O O . ALA A 1 97 ? -21.751 -12.153 17.267 1.00 55.53 97 ALA A O 1
ATOM 741 N N . GLU A 1 98 ? -19.787 -13.186 17.598 1.00 55.78 98 GLU A N 1
ATOM 742 C CA . GLU A 1 98 ? -19.363 -12.553 18.847 1.00 55.78 98 GLU A CA 1
ATOM 743 C C . GLU A 1 98 ? -19.086 -11.037 18.758 1.00 55.78 98 GLU A C 1
ATOM 745 O O . GLU A 1 98 ? -19.430 -10.299 19.677 1.00 55.78 98 GLU A O 1
ATOM 750 N N . GLU A 1 99 ? -18.501 -10.525 17.673 1.00 56.53 99 GLU A N 1
ATOM 751 C CA . GLU A 1 99 ? -18.260 -9.082 17.500 1.00 56.53 99 GLU A CA 1
ATOM 752 C C . GLU A 1 99 ? -19.509 -8.341 17.030 1.00 56.53 99 GLU A C 1
ATOM 754 O O . GLU A 1 99 ? -19.716 -7.190 17.405 1.00 56.53 99 GLU A O 1
ATOM 759 N N . ARG A 1 100 ? -20.395 -9.013 16.287 1.00 53.06 100 ARG A N 1
ATOM 760 C CA . ARG A 1 100 ? -21.731 -8.481 15.977 1.00 53.06 100 ARG A CA 1
ATOM 761 C C . ARG A 1 100 ? -22.559 -8.311 17.247 1.00 53.06 100 ARG A C 1
ATOM 763 O O . ARG A 1 100 ? -23.204 -7.280 17.412 1.00 53.06 100 ARG A O 1
ATOM 770 N N . GLU A 1 101 ? -22.492 -9.286 18.150 1.00 66.31 101 GLU A N 1
ATOM 771 C CA . GLU A 1 101 ? -23.104 -9.206 19.478 1.00 66.31 101 GLU A CA 1
ATOM 772 C C . GLU A 1 101 ? -22.454 -8.099 20.324 1.00 66.31 101 GLU A C 1
ATOM 774 O O . GLU A 1 101 ? -23.170 -7.272 20.880 1.00 66.31 101 GLU A O 1
ATOM 779 N N . ARG A 1 102 ? -21.117 -7.971 20.346 1.00 67.69 102 ARG A N 1
ATOM 780 C CA . ARG A 1 102 ? -20.431 -6.882 21.075 1.00 67.69 102 ARG A CA 1
ATOM 781 C C . ARG A 1 102 ? -20.769 -5.489 20.549 1.00 67.69 102 ARG A C 1
ATOM 783 O O . ARG A 1 102 ? -21.107 -4.631 21.351 1.00 67.69 102 ARG A O 1
ATOM 790 N N . VAL A 1 103 ? -20.739 -5.261 19.234 1.00 67.56 103 VAL A N 1
ATOM 791 C CA . VAL A 1 103 ? -21.086 -3.960 18.627 1.00 67.56 103 VAL A CA 1
ATOM 792 C C . VAL A 1 103 ? -22.566 -3.628 18.848 1.00 67.56 103 VAL A C 1
ATOM 794 O O . VAL A 1 103 ? -22.915 -2.466 19.057 1.00 67.56 103 VAL A O 1
ATOM 797 N N . ARG A 1 104 ? -23.449 -4.637 18.859 1.00 74.62 104 ARG A N 1
ATOM 798 C CA . ARG A 1 104 ? -24.872 -4.472 19.184 1.00 74.62 104 ARG A CA 1
ATOM 799 C C . ARG A 1 104 ? -25.079 -4.123 20.657 1.00 74.62 104 ARG A C 1
ATOM 801 O O . ARG A 1 104 ? -25.797 -3.169 20.939 1.00 74.62 104 ARG A O 1
ATOM 808 N N . ILE A 1 105 ? -24.426 -4.837 21.577 1.00 73.62 105 ILE A N 1
ATOM 809 C CA . ILE A 1 105 ? -24.472 -4.567 23.022 1.00 73.62 105 ILE A CA 1
ATOM 810 C C . ILE A 1 105 ? -23.865 -3.191 23.323 1.00 73.62 105 ILE A C 1
ATOM 812 O O . ILE A 1 105 ? -24.483 -2.403 24.029 1.00 73.62 105 ILE A O 1
ATOM 816 N N . GLU A 1 106 ? -22.718 -2.837 22.739 1.00 72.50 106 GLU A N 1
ATOM 817 C CA . GLU A 1 106 ? -22.119 -1.502 22.878 1.00 72.50 106 GLU A CA 1
ATOM 818 C C . GLU A 1 106 ? -23.009 -0.405 22.288 1.00 72.50 106 GLU A C 1
ATOM 820 O O . GLU A 1 106 ? -23.117 0.672 22.873 1.00 72.50 106 GLU A O 1
ATOM 825 N N . GLY A 1 107 ? -23.684 -0.670 21.167 1.00 78.25 107 GLY A N 1
ATOM 826 C CA . GLY A 1 107 ? -24.677 0.228 20.581 1.00 78.25 107 GLY A CA 1
ATOM 827 C C . GLY A 1 107 ? -25.870 0.461 21.509 1.00 78.25 107 GLY A C 1
ATOM 828 O O . GLY A 1 107 ? -26.250 1.612 21.724 1.00 78.25 107 GLY A O 1
ATOM 829 N N . ILE A 1 108 ? -26.406 -0.606 22.112 1.00 79.31 108 ILE A N 1
ATOM 830 C CA . ILE A 1 108 ? -27.492 -0.543 23.103 1.00 79.31 108 ILE A CA 1
ATOM 831 C C . ILE A 1 108 ? -27.033 0.234 24.342 1.00 79.31 108 ILE A C 1
ATOM 833 O O . ILE A 1 108 ? -27.682 1.203 24.720 1.00 79.31 108 ILE A O 1
ATOM 837 N N . VAL A 1 109 ? -25.869 -0.094 24.908 1.00 89.94 109 VAL A N 1
ATOM 838 C CA . VAL A 1 109 ? -25.311 0.578 26.096 1.00 89.94 109 VAL A CA 1
ATOM 839 C C . VAL A 1 109 ? -25.006 2.054 25.821 1.00 89.94 109 VAL A C 1
ATOM 841 O O . VAL A 1 109 ? -25.201 2.905 26.690 1.00 89.94 109 VAL A O 1
ATOM 844 N N . LYS A 1 110 ? -24.533 2.405 24.619 1.00 83.25 110 LYS A N 1
ATOM 845 C CA . LYS A 1 110 ? -24.262 3.797 24.230 1.00 83.25 110 LYS A CA 1
ATOM 846 C C . LYS A 1 110 ? -25.556 4.580 24.012 1.00 83.25 110 LYS A C 1
ATOM 848 O O . LYS A 1 110 ? -25.623 5.728 24.447 1.00 83.25 110 LYS A O 1
ATOM 853 N N . ALA A 1 111 ? -26.570 3.967 23.402 1.00 80.25 111 ALA A N 1
ATOM 854 C CA . ALA A 1 111 ? -27.899 4.551 23.248 1.00 80.25 111 ALA A CA 1
ATOM 855 C C . ALA A 1 111 ? -28.595 4.739 24.606 1.00 80.25 111 ALA A C 1
ATOM 857 O O . ALA A 1 111 ? -29.132 5.812 24.861 1.00 80.25 111 ALA A O 1
ATOM 858 N N . GLU A 1 112 ? -28.506 3.765 25.518 1.00 80.94 112 GLU A N 1
ATOM 859 C CA . GLU A 1 112 ? -28.990 3.890 26.898 1.00 80.94 112 GLU A CA 1
ATOM 860 C C . GLU A 1 112 ? -28.241 4.981 27.660 1.00 80.94 112 GLU A C 1
ATOM 862 O O . GLU A 1 112 ? -28.871 5.837 28.274 1.00 80.94 112 GLU A O 1
ATOM 867 N N . ARG A 1 113 ? -26.904 5.032 27.581 1.00 76.88 113 ARG A N 1
ATOM 868 C CA . ARG A 1 113 ? -26.118 6.114 28.196 1.00 76.88 113 ARG A CA 1
ATOM 869 C C . ARG A 1 113 ? -26.487 7.481 27.633 1.00 76.88 113 ARG A C 1
ATOM 871 O O . ARG A 1 113 ? -26.552 8.436 28.399 1.00 76.88 113 ARG A O 1
ATOM 878 N N . GLN A 1 114 ? -26.742 7.594 26.332 1.00 73.62 114 GLN A N 1
ATOM 879 C CA . GLN A 1 114 ? -27.188 8.840 25.705 1.00 73.62 114 GLN A CA 1
ATOM 880 C C . GLN A 1 114 ? -28.623 9.203 26.094 1.00 73.62 114 GLN A C 1
ATOM 882 O O . GLN A 1 114 ? -28.893 10.375 26.337 1.00 73.62 114 GLN A O 1
ATOM 887 N N . ALA A 1 115 ? -29.521 8.228 26.230 1.00 78.94 115 ALA A N 1
ATOM 888 C CA . ALA A 1 115 ? -30.883 8.440 26.708 1.00 78.94 115 ALA A CA 1
ATOM 889 C C . ALA A 1 115 ? -30.899 8.867 28.184 1.00 78.94 115 ALA A C 1
ATOM 891 O O . ALA A 1 115 ? -31.576 9.829 28.537 1.00 78.94 115 ALA A O 1
ATOM 892 N N . VAL A 1 116 ? -30.086 8.238 29.037 1.00 80.62 116 VAL A N 1
ATOM 893 C CA . VAL A 1 116 ? -29.893 8.634 30.441 1.00 80.62 116 VAL A CA 1
ATOM 894 C C . VAL A 1 116 ? -29.209 10.00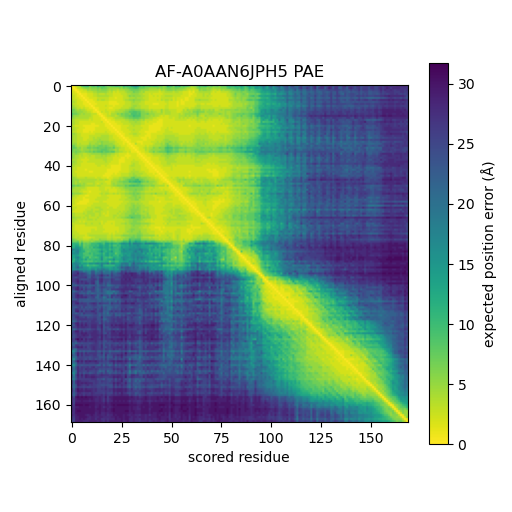1 30.528 1.00 80.62 116 VAL A C 1
ATOM 896 O O . VAL A 1 116 ? -29.610 10.825 31.348 1.00 80.62 116 VAL A O 1
ATOM 899 N N . ALA A 1 117 ? -28.241 10.308 29.657 1.00 73.81 117 ALA A N 1
ATOM 900 C CA . ALA A 1 117 ? -27.621 11.634 29.558 1.00 73.81 117 ALA A CA 1
ATOM 901 C C . ALA A 1 117 ? -28.619 12.711 29.081 1.00 73.81 117 ALA A C 1
ATOM 903 O O . ALA A 1 117 ? -28.618 13.830 29.591 1.00 73.81 117 ALA A O 1
ATOM 904 N N . ALA A 1 118 ? -29.526 12.385 28.156 1.00 73.06 118 ALA A N 1
ATOM 905 C CA . ALA A 1 118 ? -30.608 13.261 27.695 1.00 73.06 118 ALA A CA 1
ATOM 906 C C . ALA A 1 118 ? -31.688 13.473 28.776 1.00 73.06 118 ALA A C 1
ATOM 908 O O . ALA A 1 118 ? -32.204 14.575 28.965 1.00 73.06 118 ALA A O 1
ATOM 909 N N . GLN A 1 119 ? -31.998 12.437 29.557 1.00 73.19 119 GLN A N 1
ATOM 910 C CA . GLN A 1 119 ? -32.899 12.524 30.707 1.00 73.19 119 GLN A CA 1
ATOM 911 C C . GLN A 1 119 ? -32.281 13.327 31.856 1.00 73.19 119 GLN A C 1
ATOM 913 O O . GLN A 1 119 ? -32.940 14.170 32.450 1.00 73.19 119 GLN A O 1
ATOM 918 N N . THR A 1 120 ? -31.002 13.123 32.162 1.00 65.69 120 THR A N 1
ATOM 919 C CA . THR A 1 120 ? -30.297 13.889 33.201 1.00 65.69 120 THR A CA 1
ATOM 920 C C . THR A 1 120 ? -30.075 15.341 32.790 1.00 65.69 120 THR A C 1
ATOM 922 O O . THR A 1 120 ? -30.281 16.220 33.621 1.00 65.69 120 THR A O 1
ATOM 925 N N . SER A 1 121 ? -29.770 15.625 31.521 1.00 67.00 121 SER A N 1
ATOM 926 C CA . SER A 1 121 ? -29.668 17.000 31.004 1.00 67.00 121 SER A CA 1
ATOM 927 C C . SER A 1 121 ? -31.020 17.718 30.933 1.00 67.00 121 SER A C 1
ATOM 929 O O . SER A 1 121 ? -31.088 18.885 31.303 1.00 67.00 121 SER A O 1
ATOM 931 N N . SER A 1 122 ? -32.120 17.044 30.578 1.00 69.31 122 SER A N 1
ATOM 932 C CA . SER A 1 122 ? -33.476 17.628 30.648 1.00 69.31 122 SER A CA 1
ATOM 933 C C . SER A 1 122 ? -33.965 17.835 32.091 1.00 69.31 122 SER A C 1
ATOM 935 O O . SER A 1 122 ? -34.613 18.841 32.405 1.00 69.31 122 SER A O 1
ATOM 937 N N . ARG A 1 123 ? -33.591 16.947 33.020 1.00 69.00 123 ARG A N 1
ATOM 938 C CA . ARG A 1 123 ? -33.865 17.091 34.461 1.00 69.00 123 ARG A CA 1
ATOM 939 C C . ARG A 1 123 ? -33.021 18.205 35.093 1.00 69.00 123 ARG A C 1
ATOM 941 O O . ARG A 1 123 ? -33.522 18.972 35.911 1.00 69.00 123 ARG A O 1
ATOM 948 N N . GLN A 1 124 ? -31.770 18.364 34.659 1.00 68.31 124 GLN A N 1
ATOM 949 C CA . GLN A 1 124 ? -30.921 19.496 35.032 1.00 68.31 124 GLN A CA 1
ATOM 950 C C . GLN A 1 124 ? -31.452 20.809 34.443 1.00 68.31 124 GLN A C 1
ATOM 952 O O . GLN A 1 124 ? -31.592 21.766 35.198 1.00 68.31 124 GLN A O 1
ATOM 957 N N . ALA A 1 125 ? -31.846 20.844 33.166 1.00 63.75 125 ALA A N 1
ATOM 958 C CA . ALA A 1 125 ? -32.416 22.023 32.506 1.00 63.75 125 ALA A CA 1
ATOM 959 C C . ALA A 1 125 ? -33.740 22.490 33.137 1.00 63.75 125 ALA A C 1
ATOM 961 O O . ALA A 1 125 ? -33.950 23.686 33.327 1.00 63.75 125 ALA A O 1
ATOM 962 N N . SER A 1 126 ? -34.622 21.566 33.533 1.00 66.56 126 SER A N 1
ATOM 963 C CA . SER A 1 126 ? -35.856 21.919 34.254 1.00 66.56 126 SER A CA 1
ATOM 964 C C . SER A 1 126 ? -35.575 22.425 35.676 1.00 66.56 126 SER A C 1
ATOM 966 O O . SER A 1 126 ? -36.199 23.391 36.119 1.00 66.56 126 SER A O 1
ATOM 968 N N . SER A 1 127 ? -34.58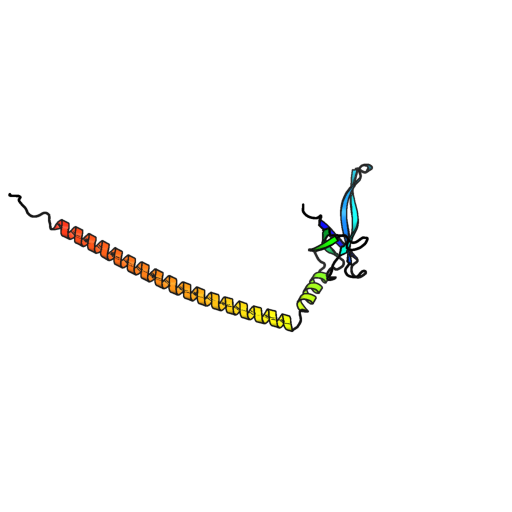3 21.855 36.372 1.00 71.19 127 SER A N 1
ATOM 969 C CA . SER A 1 127 ? -34.163 22.324 37.701 1.00 71.19 127 SER A CA 1
ATOM 970 C C . SER A 1 127 ? -33.495 23.708 37.676 1.00 71.19 127 SER A C 1
ATOM 972 O O . SER A 1 127 ? -33.750 24.537 38.554 1.00 71.19 127 SER A O 1
ATOM 974 N N . THR A 1 128 ? -32.681 24.002 36.656 1.00 73.94 128 THR A N 1
ATOM 975 C CA . THR A 1 128 ? -32.025 25.305 36.490 1.00 73.94 128 THR A CA 1
ATOM 976 C C . THR A 1 128 ? -33.020 26.369 36.041 1.00 73.94 128 THR A C 1
ATOM 978 O O . THR A 1 128 ? -32.987 27.476 36.580 1.00 73.94 128 THR A O 1
ATOM 981 N N . ALA A 1 129 ? -33.971 26.030 35.163 1.00 71.38 129 ALA A N 1
ATOM 982 C CA . ALA A 1 129 ? -35.059 26.923 34.763 1.00 71.38 129 ALA A CA 1
ATOM 983 C C . ALA A 1 129 ? -35.993 27.272 35.939 1.00 71.38 129 ALA A C 1
ATOM 985 O O . ALA A 1 129 ? -36.359 28.434 36.117 1.00 71.38 129 ALA A O 1
ATOM 986 N N . ALA A 1 130 ? -36.325 26.301 36.800 1.00 75.38 130 ALA A N 1
ATOM 987 C CA . ALA A 1 130 ? -37.111 26.546 38.012 1.00 75.38 130 ALA A CA 1
ATOM 988 C C . ALA A 1 130 ? -36.367 27.442 39.023 1.00 75.38 130 ALA A C 1
ATOM 990 O O . ALA A 1 130 ? -36.967 28.316 39.655 1.00 75.38 130 ALA A O 1
ATOM 991 N N . ARG A 1 131 ? -35.045 27.265 39.156 1.00 74.56 131 ARG A N 1
ATOM 992 C CA . ARG A 1 131 ? -34.196 28.102 40.018 1.00 74.56 131 ARG A CA 1
ATOM 993 C C . ARG A 1 131 ? -34.028 29.524 39.464 1.00 74.56 131 ARG A C 1
ATOM 995 O O . ARG A 1 131 ? -33.970 30.463 40.256 1.00 74.56 131 ARG A O 1
ATOM 1002 N N . ALA A 1 132 ? -33.993 29.688 38.139 1.00 77.69 132 ALA A N 1
ATOM 1003 C CA . ALA A 1 132 ? -33.964 30.988 37.468 1.00 77.69 132 ALA A CA 1
ATOM 1004 C C . ALA A 1 132 ? -35.283 31.758 37.652 1.00 77.69 132 ALA A C 1
ATOM 1006 O O . ALA A 1 132 ? -35.240 32.890 38.127 1.00 77.69 132 ALA A O 1
ATOM 1007 N N . LYS A 1 133 ? -36.443 31.118 37.424 1.00 81.69 133 LYS A N 1
ATOM 1008 C CA . LYS A 1 133 ? -37.765 31.733 37.663 1.00 81.69 133 LYS A CA 1
ATOM 1009 C C . LYS A 1 133 ? -37.939 32.222 39.103 1.00 81.69 133 LYS A C 1
ATOM 1011 O O . LYS A 1 133 ? -38.278 33.378 39.319 1.00 81.69 133 LYS A O 1
ATOM 1016 N N . ARG A 1 134 ? -37.600 31.395 40.103 1.00 81.62 134 ARG A N 1
ATOM 1017 C CA . ARG A 1 134 ? -37.653 31.805 41.524 1.00 81.62 134 ARG A CA 1
ATOM 1018 C C . ARG A 1 134 ? -36.731 32.987 41.841 1.00 81.62 134 ARG A C 1
ATOM 1020 O O . ARG A 1 134 ? -37.046 33.804 42.706 1.00 81.62 134 ARG A O 1
ATOM 1027 N N . ARG A 1 135 ? -35.575 33.078 41.174 1.00 79.75 135 ARG A N 1
ATOM 1028 C CA . ARG A 1 135 ? -34.634 34.196 41.340 1.00 79.7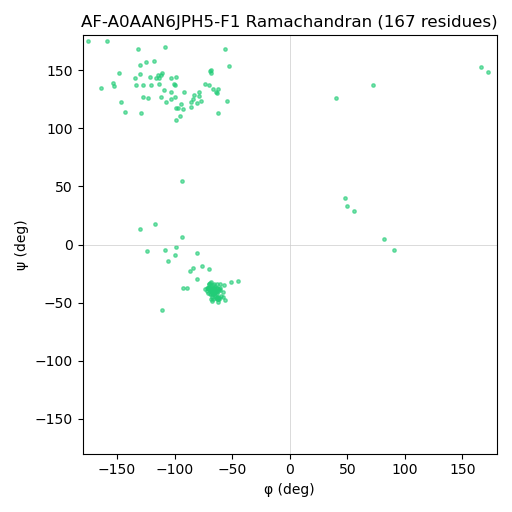5 135 ARG A CA 1
ATOM 1029 C C . ARG A 1 135 ? -35.189 35.480 40.723 1.00 79.75 135 ARG A C 1
ATOM 1031 O O . ARG A 1 135 ? -35.071 36.524 41.357 1.00 79.75 135 ARG A O 1
ATOM 1038 N N . GLU A 1 136 ? -35.799 35.404 39.544 1.00 78.38 136 GLU A N 1
ATOM 1039 C CA . GLU A 1 136 ? -36.472 36.538 38.897 1.00 78.38 136 GLU A CA 1
ATOM 1040 C C . GLU A 1 136 ? -37.669 37.028 39.714 1.00 78.38 136 GLU A C 1
ATOM 1042 O O . GLU A 1 136 ? -37.753 38.219 40.001 1.00 78.38 136 GLU A O 1
ATOM 1047 N N . GLU A 1 137 ? -38.518 36.120 40.199 1.00 83.00 137 GLU A N 1
ATOM 1048 C CA . GLU A 1 137 ? -39.640 36.442 41.091 1.00 83.00 137 GLU A CA 1
ATOM 1049 C C . GLU A 1 137 ? -39.162 37.131 42.377 1.00 83.00 137 GLU A C 1
ATOM 1051 O O . GLU A 1 137 ? -39.711 38.154 42.789 1.00 83.00 137 GLU A O 1
ATOM 1056 N N . HIS A 1 138 ? -38.098 36.623 43.008 1.00 88.62 138 HIS A N 1
ATOM 1057 C CA . HIS A 1 138 ? -37.532 37.236 44.209 1.00 88.62 138 HIS A CA 1
ATOM 1058 C C . HIS A 1 138 ? -36.924 38.622 43.931 1.00 88.62 138 HIS A C 1
ATOM 1060 O O . HIS A 1 138 ? -37.071 39.538 44.744 1.00 88.62 138 HIS A O 1
ATOM 1066 N N . LEU A 1 139 ? -36.250 38.804 42.790 1.00 83.12 139 LEU A N 1
ATOM 1067 C CA . LEU A 1 139 ? -35.706 40.099 42.371 1.00 83.12 139 LEU A CA 1
ATOM 1068 C C . LEU A 1 139 ? -36.816 41.105 42.047 1.00 83.12 139 LEU A C 1
ATOM 1070 O O . LEU A 1 139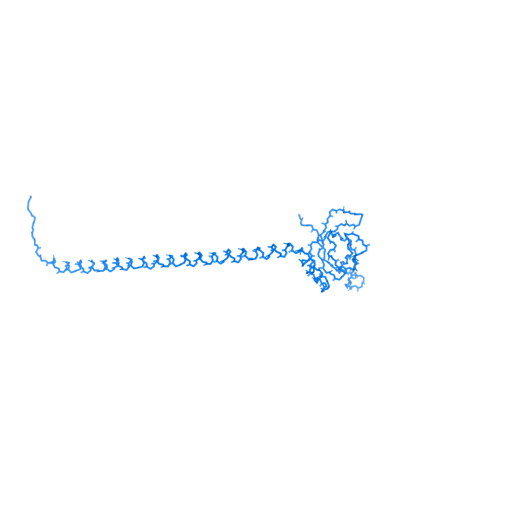 ? -36.712 42.251 42.480 1.00 83.12 139 LEU A O 1
ATOM 1074 N N . ALA A 1 140 ? -37.890 40.678 41.380 1.00 83.31 140 ALA A N 1
ATOM 1075 C CA . ALA A 1 140 ? -39.070 41.496 41.113 1.00 83.31 140 ALA A CA 1
ATOM 1076 C C . ALA A 1 140 ? -39.742 41.935 42.420 1.00 83.31 140 ALA A C 1
ATOM 1078 O O . ALA A 1 140 ? -39.947 43.125 42.638 1.00 83.31 140 ALA A O 1
ATOM 1079 N N . ARG A 1 141 ? -39.944 41.010 43.367 1.00 84.44 141 ARG A N 1
ATOM 1080 C CA . ARG A 1 141 ? -40.508 41.312 44.694 1.00 84.44 141 ARG A CA 1
ATOM 1081 C C . ARG A 1 141 ? -39.618 42.258 45.508 1.00 84.44 141 ARG A C 1
ATOM 1083 O O . ARG A 1 141 ? -40.111 43.101 46.258 1.00 84.44 141 ARG A O 1
ATOM 1090 N N . LYS A 1 142 ? -38.291 42.150 45.358 1.00 84.69 142 LYS A N 1
ATOM 1091 C CA . LYS A 1 142 ? -37.319 43.070 45.972 1.00 84.69 142 LYS A CA 1
ATOM 1092 C C . LYS A 1 142 ? -37.338 44.449 45.299 1.00 84.69 142 LYS A C 1
ATOM 1094 O O . LYS A 1 142 ? -37.226 45.452 46.001 1.00 84.69 142 LYS A O 1
ATOM 1099 N N . ALA A 1 143 ? -37.508 44.514 43.978 1.00 83.00 143 ALA A N 1
ATOM 1100 C CA . ALA A 1 143 ? -37.644 45.758 43.223 1.00 83.00 143 ALA A CA 1
ATOM 1101 C C . ALA A 1 143 ? -38.965 46.476 43.538 1.00 83.00 143 ALA A C 1
ATOM 1103 O O . ALA A 1 143 ? -38.944 47.677 43.785 1.00 83.00 143 ALA A O 1
ATOM 1104 N N . GLU A 1 144 ? -40.080 45.748 43.633 1.00 81.12 144 GLU A N 1
ATOM 1105 C CA . GLU A 1 144 ? -41.374 46.277 44.081 1.00 81.12 144 GLU A CA 1
ATOM 1106 C C . GLU A 1 144 ? -41.299 46.801 45.513 1.00 81.12 144 GLU A C 1
ATOM 1108 O O . GLU A 1 144 ? -41.702 47.931 45.770 1.00 81.12 144 GLU A O 1
ATOM 1113 N N . ARG A 1 145 ? -40.689 46.049 46.442 1.00 79.81 145 ARG A N 1
ATOM 1114 C CA . ARG A 1 145 ? -40.433 46.545 47.805 1.00 79.81 145 ARG A CA 1
ATOM 1115 C C . ARG A 1 145 ? -39.585 47.814 47.808 1.00 79.81 145 ARG A C 1
ATOM 1117 O O . ARG A 1 145 ? -39.883 48.722 48.573 1.00 79.81 145 ARG A O 1
ATOM 1124 N N . LYS A 1 146 ? -38.558 47.906 46.958 1.00 82.06 146 LYS A N 1
ATOM 1125 C CA . LYS A 1 146 ? -37.718 49.108 46.837 1.00 82.06 146 LYS A CA 1
ATOM 1126 C C . LYS A 1 146 ? -38.495 50.288 46.243 1.00 82.06 146 LYS A C 1
ATOM 1128 O O . LYS A 1 146 ? -38.331 51.404 46.720 1.00 82.06 146 LYS A O 1
ATOM 1133 N N . LYS A 1 147 ? -39.354 50.047 45.248 1.00 77.06 147 LYS A N 1
ATOM 1134 C CA . LYS A 1 147 ? -40.217 51.060 44.623 1.00 77.06 147 LYS A CA 1
ATOM 1135 C C . LYS A 1 147 ? -41.272 51.572 45.607 1.00 77.06 147 LYS A C 1
ATOM 1137 O O . LYS A 1 147 ? -41.440 52.779 45.729 1.00 77.06 147 LYS A O 1
ATOM 1142 N N . ASN A 1 148 ? -41.891 50.677 46.376 1.00 78.25 148 ASN A N 1
ATOM 1143 C CA . ASN A 1 148 ? -42.849 51.025 47.427 1.00 78.25 148 ASN A CA 1
ATOM 1144 C C . ASN A 1 148 ? -42.172 51.735 48.608 1.00 78.25 148 ASN A C 1
ATOM 1146 O O . ASN A 1 148 ? -42.721 52.699 49.123 1.00 78.25 148 ASN A O 1
ATOM 1150 N N . ALA A 1 149 ? -40.964 51.321 49.006 1.00 73.50 149 ALA A N 1
ATOM 1151 C CA . ALA A 1 149 ? -40.182 52.017 50.030 1.00 73.50 149 ALA A CA 1
ATOM 1152 C C . ALA A 1 149 ? -39.734 53.413 49.566 1.00 73.50 149 ALA A C 1
ATOM 1154 O O . ALA A 1 149 ? -39.787 54.354 50.348 1.00 73.50 149 ALA A O 1
ATOM 1155 N N . ALA A 1 150 ? -39.345 53.571 48.296 1.00 68.62 150 ALA A N 1
ATOM 1156 C CA . ALA A 1 150 ? -39.027 54.874 47.714 1.00 68.62 150 ALA A CA 1
ATOM 1157 C C . ALA A 1 150 ? -40.268 55.779 47.613 1.00 68.62 150 ALA A C 1
ATOM 1159 O O . ALA A 1 150 ? -40.176 56.963 47.916 1.00 68.62 150 ALA A O 1
ATOM 1160 N N . ALA A 1 151 ? -41.434 55.229 47.256 1.00 63.69 151 ALA A N 1
ATOM 1161 C CA . ALA A 1 151 ? -42.702 55.960 47.257 1.00 63.69 151 ALA A CA 1
ATOM 1162 C C . ALA A 1 151 ? -43.141 56.365 48.678 1.00 63.69 151 ALA A C 1
ATOM 1164 O O . ALA A 1 151 ? -43.587 57.490 48.879 1.00 63.69 151 ALA A O 1
ATOM 1165 N N . ALA A 1 152 ? -42.950 55.493 49.675 1.00 60.03 152 ALA A N 1
ATOM 1166 C CA . ALA A 1 152 ? -43.202 55.807 51.082 1.00 60.03 152 ALA A CA 1
ATOM 1167 C C . ALA A 1 152 ? -42.223 56.865 51.628 1.00 60.03 152 ALA A C 1
ATOM 1169 O O . ALA A 1 152 ? -42.635 57.752 52.368 1.00 60.03 152 ALA A O 1
ATOM 1170 N N . ALA A 1 153 ? -40.948 56.821 51.223 1.00 59.50 153 ALA A N 1
ATOM 1171 C CA . ALA A 1 153 ? -39.960 57.843 51.567 1.00 59.50 153 ALA A CA 1
ATOM 1172 C C . ALA A 1 153 ? -40.279 59.201 50.912 1.00 59.50 153 ALA A C 1
ATOM 1174 O O . ALA A 1 153 ? -40.165 60.229 51.573 1.00 59.50 153 ALA A O 1
ATOM 1175 N N . ALA A 1 154 ? -40.749 59.206 49.658 1.00 57.78 154 ALA A N 1
ATOM 1176 C CA . ALA A 1 154 ? -41.211 60.414 48.973 1.00 57.78 154 ALA A CA 1
ATOM 1177 C C . ALA A 1 154 ? -42.459 61.021 49.649 1.00 57.78 154 ALA A C 1
ATOM 1179 O O . ALA A 1 154 ? -42.512 62.233 49.856 1.00 57.78 154 ALA A O 1
ATOM 1180 N N . ALA A 1 155 ? -43.412 60.181 50.075 1.00 56.56 155 ALA A N 1
ATOM 1181 C CA . ALA A 1 155 ? -44.596 60.606 50.827 1.00 56.56 155 ALA A CA 1
ATOM 1182 C C . ALA A 1 155 ? -44.253 61.149 52.232 1.00 56.56 155 ALA A C 1
ATOM 1184 O O . ALA A 1 155 ? -44.869 62.113 52.688 1.00 56.56 155 ALA A O 1
ATOM 1185 N N . ALA A 1 156 ? -43.234 60.591 52.899 1.00 54.59 156 ALA A N 1
ATOM 1186 C CA . ALA A 1 156 ? -42.736 61.095 54.180 1.00 54.59 156 ALA A CA 1
ATOM 1187 C C . ALA A 1 156 ? -42.019 62.452 54.032 1.00 54.59 156 ALA A C 1
ATOM 1189 O O . ALA A 1 156 ? -42.246 63.355 54.838 1.00 54.59 156 ALA A O 1
ATOM 1190 N N . SER A 1 157 ? -41.237 62.650 52.961 1.00 53.03 157 SER A N 1
ATOM 1191 C CA . SER A 1 157 ? -40.576 63.935 52.672 1.00 53.03 157 SER A CA 1
ATOM 1192 C C . SER A 1 157 ? -41.531 65.060 52.254 1.00 53.03 157 SER A C 1
ATOM 1194 O O . SER A 1 157 ? -41.194 66.226 52.428 1.00 53.03 157 SER A O 1
ATOM 1196 N N . SER A 1 158 ? -42.741 64.743 51.774 1.00 52.09 158 SER A N 1
ATOM 1197 C CA . SER A 1 158 ? -43.813 65.735 51.573 1.00 52.09 158 SER A CA 1
ATOM 1198 C C . SER A 1 158 ? -44.575 66.101 52.855 1.00 52.09 158 SER A C 1
ATOM 1200 O O . SER A 1 158 ? -45.389 67.017 52.829 1.00 52.09 158 SER A O 1
ATOM 1202 N N . SER A 1 159 ? -44.317 65.413 53.976 1.00 49.06 159 SER A N 1
ATOM 1203 C CA . SER A 1 159 ? -44.978 65.663 55.269 1.00 49.06 159 SER A CA 1
ATOM 1204 C C . SER A 1 159 ? -44.086 66.319 56.334 1.00 49.06 159 SER A C 1
ATOM 1206 O O . SER A 1 159 ? -44.589 66.664 57.398 1.00 49.06 159 SER A O 1
ATOM 1208 N N . SER A 1 160 ? -42.788 66.533 56.069 1.00 47.91 160 SER A N 1
ATOM 1209 C CA . SER A 1 160 ? -41.825 67.028 57.071 1.00 47.91 160 SER A CA 1
ATOM 1210 C C . SER A 1 160 ? -41.181 68.389 56.764 1.00 47.91 160 SER A C 1
ATOM 1212 O O . SER A 1 160 ? -40.178 68.738 57.380 1.00 47.91 160 SER A O 1
ATOM 1214 N N . THR A 1 161 ? -41.747 69.199 55.861 1.00 47.47 161 THR A N 1
ATOM 1215 C CA . THR A 1 161 ? -41.472 70.651 55.804 1.00 47.47 161 THR A CA 1
ATOM 1216 C C . THR A 1 161 ? -42.520 71.414 56.611 1.00 47.47 161 THR A C 1
ATOM 1218 O O . THR A 1 161 ? -43.213 72.286 56.097 1.00 47.47 161 THR A O 1
ATOM 1221 N N . ALA A 1 162 ? -42.687 71.058 57.879 1.00 45.94 162 ALA A N 1
ATOM 1222 C CA . ALA A 1 162 ? -43.396 71.883 58.840 1.00 45.94 162 ALA A CA 1
ATOM 1223 C C . ALA A 1 162 ? -42.735 71.691 60.201 1.00 45.94 162 ALA A C 1
ATOM 1225 O O . ALA A 1 162 ? -42.686 70.574 60.708 1.00 45.94 162 ALA A O 1
ATOM 1226 N N . SER A 1 163 ? -42.289 72.812 60.774 1.00 41.06 163 SER A N 1
ATOM 1227 C CA . SER A 1 163 ? -41.853 73.004 62.163 1.00 41.06 163 SER A CA 1
ATOM 1228 C C . SER A 1 163 ? -40.504 72.378 62.559 1.00 41.06 163 SER A C 1
ATOM 1230 O O . SER A 1 163 ? -40.217 71.239 62.227 1.00 41.06 163 SER A O 1
ATOM 1232 N N . SER A 1 164 ? -39.606 73.009 63.311 1.00 42.44 164 SER A N 1
ATOM 1233 C CA . SER A 1 164 ? -39.384 74.386 63.782 1.00 42.44 164 SER A CA 1
ATOM 1234 C C . SER A 1 164 ? -38.218 74.290 64.782 1.00 42.44 164 SER A C 1
ATOM 1236 O O . SER A 1 164 ? -38.121 73.269 65.453 1.00 42.44 164 SER A O 1
ATOM 1238 N N . SER A 1 165 ? -37.395 75.346 64.880 1.00 44.53 165 SER A N 1
ATOM 1239 C CA . SER A 1 165 ? -36.767 75.897 66.111 1.00 44.53 165 SER A CA 1
ATOM 1240 C C . SER A 1 165 ? -36.233 74.909 67.172 1.00 44.53 165 SER A C 1
ATOM 1242 O O . SER A 1 165 ? -36.995 74.133 67.730 1.00 44.53 165 SER A O 1
ATOM 1244 N N . SER A 1 166 ? -34.988 74.934 67.651 1.00 44.50 166 SER A N 1
ATOM 1245 C CA . SER A 1 166 ? -34.126 76.068 68.043 1.00 44.50 166 SER A CA 1
ATOM 1246 C C . SER A 1 166 ? -32.931 75.500 68.854 1.00 44.50 166 SER A C 1
ATOM 1248 O O . SER A 1 166 ? -33.137 74.481 69.514 1.00 44.50 166 SER A O 1
ATOM 1250 N N . PRO A 1 167 ? -31.735 76.131 68.893 1.00 53.88 167 PRO A N 1
ATOM 1251 C CA . PRO A 1 167 ? -30.604 75.671 69.710 1.00 53.88 167 PRO A CA 1
ATOM 1252 C C . PRO A 1 167 ? -30.254 76.626 70.874 1.00 53.88 167 PRO A C 1
ATOM 1254 O O . PRO A 1 167 ? -29.992 77.805 70.648 1.00 53.88 167 PRO A O 1
ATOM 1257 N N . THR A 1 168 ? -30.180 76.097 72.099 1.00 52.12 168 THR A N 1
ATOM 1258 C CA . THR A 1 168 ? -29.635 76.752 73.313 1.00 52.12 168 THR A CA 1
ATOM 1259 C C . THR A 1 168 ? -29.400 75.637 74.347 1.00 52.12 168 THR A C 1
ATOM 1261 O O . THR A 1 168 ? -30.287 74.802 74.494 1.00 52.12 168 THR A O 1
ATOM 1264 N N . GLN A 1 169 ? -28.309 75.498 75.100 1.00 50.47 169 GLN A N 1
ATOM 1265 C CA . GLN A 1 169 ? -27.033 76.197 75.277 1.00 50.47 169 GLN A CA 1
ATOM 1266 C C . GLN A 1 169 ? -26.032 75.149 75.797 1.00 50.47 169 GLN A C 1
ATOM 1268 O O . GLN A 1 169 ? -26.505 74.194 76.458 1.00 50.47 169 GLN A O 1
#

Mean predicted aligned error: 15.89 Å

Solvent-accessible surface area (backbone atoms only — not comparable to full-atom values): 9603 Å² total; per-residue (Å²): 132,84,75,61,72,48,60,32,39,26,72,44,46,87,85,48,84,46,34,34,36,29,36,31,75,42,82,44,76,37,83,92,75,76,43,78,43,78,44,75,49,80,43,42,32,39,33,92,79,64,77,72,47,61,62,22,28,33,33,31,31,59,48,75,75,79,46,101,72,30,38,28,33,68,72,47,78,78,44,68,38,71,70,49,52,54,50,50,52,50,54,64,63,61,47,47,79,67,47,55,49,48,55,48,49,51,48,50,54,50,50,49,52,48,50,52,48,51,50,50,50,51,52,46,51,53,52,50,51,54,54,48,51,55,49,50,53,50,48,50,55,51,49,50,50,48,51,50,49,51,50,51,50,53,56,50,65,75,67,64,89,64,87,77,90,87,91,84,132

Secondary structure (DSSP, 8-state):
-PPPEEEEEEEEEEEETTEEEEEEEEEEEETTTTEEEEEEEEEEEE-SS----TT-EEEEEE-S-SSSSEEEEEEEEEE--HHHHHHHHHHHHTS-HHHHHHHHHHHHHHHHHHHHHHHHHHHHHHHHHHHHHHHHHHHHHHHHHHHHHHHHHHHHHTT-S--------

InterPro domains:
  IPR000266 Small ribosomal subunit protein uS17 [PF00366] (12-75)
  IPR000266 Small ri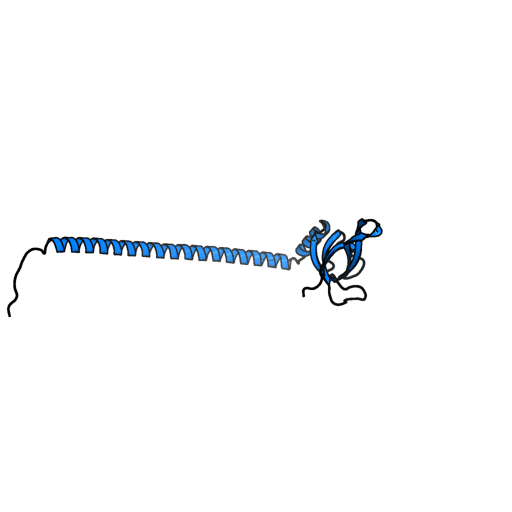bosomal subunit protein uS17 [PTHR10744] (6-81)
  IPR012340 Nucleic acid-binding, OB-fold [G3DSA:2.40.50.140] (1-102)
  IPR012340 Nucleic acid-binding, OB-fold [SSF50249] (4-80)

Sequence (169 aa):
MPPMTLQGAIIRAGKMNKTVTMAVAKNVYLPKLQKTVTKHTKYLIHDEKNQLLVGDNVVAQACPPLSARKRFTFLELVGGTEAGAARRLKSQQLLGAEERERVRIEGIVKAERQAVAAQTSSRQASSTAARAKRREEHLARKAERKKNAAAAAAAASSSSTASSSSPTQ